Protein AF-A0A915JYE8-F1 (afdb_monomer_lite)

Sequence (73 aa):
VTLLGDPCQLGPCVISQEAEELGYGQILFECLHNMNLQCALLNEQYGMHPEIQSLIPPVTEDLSNNDKWVRDS

Organism: Romanomermis culicivorax (NCBI:txid13658)

Foldseek 3Di:
DDDDDDPVDDFDDDPDPVCVVVVVSDDPVVVCVVVVDDDDDDQDDDPDDVVVVVVDDGPDSPPVPPVVPPPDD

InterPro domains:
  IPR027417 P-loop containing nucleoside triphosphate hydrolase [G3DSA:3.40.50.300] (1-46)
  IPR045055 DNA2/NAM7-like helicase [PTHR10887] (3-55)

Secondary structure (DSSP, 8-state):
------TTS-------HHHHHTTTT--HHHHHHHTT----------SS-HHHHTTSPP--S----GGG-----

Radius of gyration: 14.69 Å; chains: 1; bounding box: 38×22×35 Å

pLDDT: mean 76.76, std 16.6, range [35.03, 93.44]

Structure (mmCIF, N/CA/C/O backbone):
data_AF-A0A915JYE8-F1
#
_entry.id   AF-A0A915JYE8-F1
#
loop_
_atom_site.group_PDB
_atom_site.id
_atom_site.type_symbol
_atom_site.label_atom_id
_atom_site.label_alt_id
_atom_site.label_comp_id
_atom_site.label_asym_id
_atom_site.label_entity_id
_atom_site.label_seq_id
_atom_site.pdbx_PDB_ins_code
_atom_site.Cartn_x
_atom_site.Cartn_y
_atom_site.Cartn_z
_atom_site.occupancy
_atom_site.B_iso_or_equiv
_atom_site.auth_seq_id
_atom_site.auth_comp_id
_atom_site.auth_asym_id
_atom_site.auth_atom_id
_atom_site.pdbx_PDB_model_num
ATOM 1 N N . VAL A 1 1 ? -9.971 4.136 -15.537 1.00 79.50 1 VAL A N 1
ATOM 2 C CA . VAL A 1 1 ? -9.343 4.653 -14.299 1.00 79.50 1 VAL A CA 1
ATOM 3 C C . VAL A 1 1 ? -8.031 3.915 -14.133 1.00 79.50 1 VAL A C 1
ATOM 5 O O . VAL A 1 1 ? -8.035 2.710 -14.345 1.00 79.50 1 VAL A O 1
ATOM 8 N N . THR A 1 2 ? -6.944 4.616 -13.821 1.00 83.38 2 THR A N 1
ATOM 9 C CA . THR A 1 2 ? -5.616 4.019 -13.606 1.00 83.38 2 THR A CA 1
ATOM 10 C C . THR A 1 2 ? -5.163 4.389 -12.202 1.00 83.38 2 THR A C 1
ATOM 12 O O . THR A 1 2 ? -5.212 5.566 -11.850 1.00 83.38 2 THR A O 1
ATOM 15 N N . LEU A 1 3 ? -4.768 3.396 -11.405 1.00 85.62 3 LEU A N 1
ATOM 16 C CA . LEU A 1 3 ? -4.229 3.584 -10.060 1.00 85.62 3 LEU A CA 1
ATOM 17 C C . LEU A 1 3 ? -2.724 3.328 -10.108 1.00 85.62 3 LEU A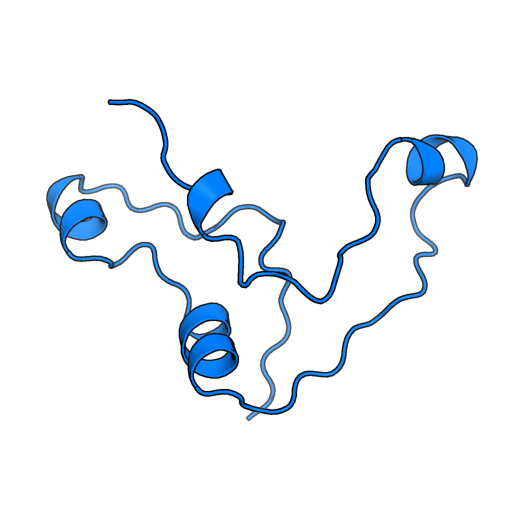 C 1
ATOM 19 O O . LEU A 1 3 ? -2.289 2.329 -10.674 1.00 85.62 3 LEU A O 1
ATOM 23 N N . LEU A 1 4 ? -1.949 4.241 -9.535 1.00 87.88 4 LEU A N 1
ATOM 24 C CA . LEU A 1 4 ? -0.500 4.138 -9.407 1.00 87.88 4 LEU A CA 1
ATOM 25 C C . LEU A 1 4 ? -0.167 4.279 -7.925 1.00 87.88 4 LEU A C 1
ATOM 27 O O . LEU A 1 4 ? -0.682 5.183 -7.268 1.00 87.88 4 LEU A O 1
ATOM 31 N N . GLY A 1 5 ? 0.666 3.389 -7.407 1.00 84.75 5 GLY A N 1
ATOM 32 C CA . GLY A 1 5 ? 1.037 3.368 -6.001 1.00 84.75 5 GLY A CA 1
ATOM 33 C C . GLY A 1 5 ? 2.018 2.243 -5.706 1.00 84.75 5 GLY A C 1
ATOM 34 O O . GLY A 1 5 ? 2.295 1.413 -6.571 1.00 84.75 5 GLY A O 1
ATOM 35 N N . ASP A 1 6 ? 2.529 2.245 -4.483 1.00 83.38 6 ASP A N 1
ATOM 36 C CA . ASP A 1 6 ? 3.468 1.254 -3.971 1.00 83.38 6 ASP A CA 1
ATOM 37 C C . ASP A 1 6 ? 3.000 0.816 -2.572 1.00 83.38 6 ASP A C 1
ATOM 39 O O . ASP A 1 6 ? 3.095 1.611 -1.632 1.00 83.38 6 ASP A O 1
ATOM 43 N N . PRO A 1 7 ? 2.471 -0.412 -2.418 1.00 76.88 7 PRO A N 1
ATOM 44 C CA . PRO A 1 7 ? 2.032 -0.942 -1.125 1.00 76.88 7 PRO A CA 1
ATOM 45 C C . PRO A 1 7 ? 3.154 -1.072 -0.088 1.00 76.88 7 PRO A C 1
ATOM 47 O O . PRO A 1 7 ? 2.881 -1.178 1.102 1.00 76.88 7 PRO A O 1
ATOM 50 N N . CYS A 1 8 ? 4.422 -1.078 -0.509 1.00 78.19 8 CYS A N 1
ATOM 51 C CA . CYS A 1 8 ? 5.558 -1.149 0.406 1.00 78.19 8 CYS A CA 1
ATOM 52 C C . CYS A 1 8 ? 5.941 0.219 0.999 1.00 78.19 8 CYS A C 1
ATOM 54 O O . CYS A 1 8 ? 6.819 0.284 1.862 1.00 78.19 8 CYS A O 1
ATOM 56 N N . GLN A 1 9 ? 5.314 1.310 0.548 1.00 82.25 9 GLN A N 1
ATOM 57 C CA . GLN A 1 9 ? 5.505 2.650 1.105 1.00 82.25 9 GLN A CA 1
ATOM 58 C C . GLN A 1 9 ? 4.513 2.940 2.239 1.00 82.25 9 GLN A C 1
ATOM 60 O O . GLN A 1 9 ? 3.749 2.082 2.672 1.00 82.25 9 GLN A O 1
ATOM 65 N N . LEU A 1 10 ? 4.567 4.158 2.784 1.00 83.88 10 LEU A N 1
ATOM 66 C CA . LEU A 1 10 ? 3.685 4.562 3.874 1.00 83.88 10 LEU A CA 1
ATOM 67 C C . LEU A 1 10 ? 2.219 4.517 3.424 1.00 83.88 10 LEU A C 1
ATOM 69 O O . LEU A 1 10 ? 1.825 5.223 2.494 1.00 83.88 10 LEU A O 1
ATOM 73 N N . GLY A 1 11 ? 1.430 3.711 4.132 1.00 81.75 11 GLY A N 1
ATOM 74 C CA . GLY A 1 11 ? -0.020 3.677 4.004 1.00 81.75 11 GLY A CA 1
ATOM 75 C C . GLY A 1 11 ? -0.698 4.965 4.498 1.00 81.75 11 GLY A C 1
ATOM 76 O O . GLY A 1 11 ? -0.041 5.895 4.985 1.00 81.75 11 GLY A O 1
ATOM 77 N N . PRO A 1 12 ? -2.029 5.047 4.369 1.00 83.62 12 PRO A N 1
ATOM 78 C CA . PRO A 1 12 ? -2.801 6.192 4.821 1.00 83.62 12 PRO A CA 1
ATOM 79 C C . PRO A 1 12 ? -2.684 6.355 6.339 1.00 83.62 12 PRO A C 1
ATOM 81 O O . PRO A 1 12 ? -2.730 5.396 7.102 1.00 83.62 12 PRO A O 1
ATOM 84 N N . CYS A 1 13 ? -2.546 7.601 6.789 1.00 86.75 13 CYS A N 1
ATOM 85 C CA . CYS A 1 13 ? -2.523 7.908 8.214 1.00 86.75 13 CYS A CA 1
ATOM 86 C C . CYS A 1 13 ? -3.959 7.979 8.746 1.00 86.75 13 CYS A C 1
ATOM 88 O O . CYS A 1 13 ? -4.670 8.955 8.486 1.00 86.75 13 CYS A O 1
ATOM 90 N N . VAL A 1 14 ? -4.384 6.959 9.490 1.00 86.44 14 VAL A N 1
ATOM 91 C CA . VAL A 1 14 ? -5.680 6.944 10.175 1.00 86.44 14 VAL A CA 1
ATOM 92 C C . VAL A 1 14 ? -5.499 7.472 11.597 1.00 86.44 14 VAL A C 1
ATOM 94 O O . VAL A 1 14 ? -4.819 6.882 12.427 1.00 86.44 14 VAL A O 1
ATOM 97 N N . ILE A 1 15 ? -6.093 8.635 11.874 1.00 89.81 15 ILE A N 1
ATOM 98 C CA . ILE A 1 15 ? -5.940 9.327 13.167 1.00 89.81 15 ILE A CA 1
ATOM 99 C C . ILE A 1 15 ? -6.787 8.661 14.263 1.00 89.81 15 ILE A C 1
ATOM 101 O O . ILE A 1 15 ? -6.423 8.685 15.43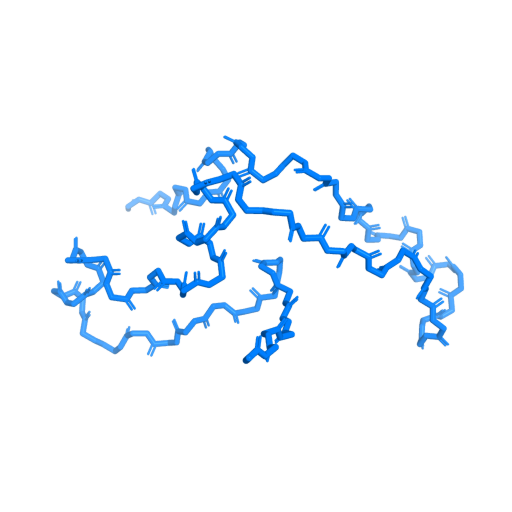6 1.00 89.81 15 ILE A O 1
ATOM 105 N N . SER A 1 16 ? -7.937 8.097 13.890 1.00 91.81 16 SER A N 1
ATOM 106 C CA . SER A 1 16 ? -8.843 7.430 14.824 1.00 91.81 16 SER A CA 1
ATOM 107 C C . SER A 1 16 ? -8.478 5.957 14.953 1.00 91.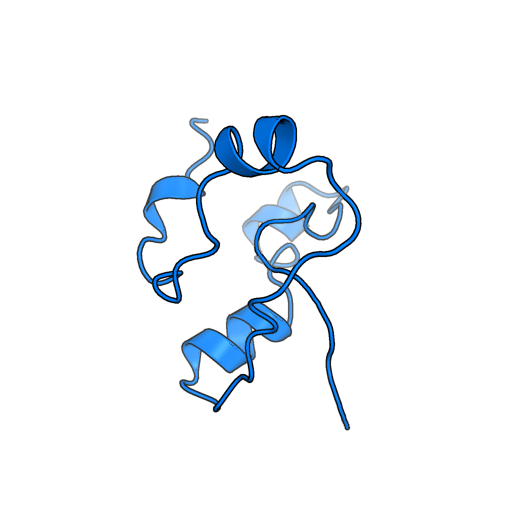81 16 SER A C 1
ATOM 109 O O . SER A 1 16 ? -8.550 5.220 13.973 1.00 91.81 16 SER A O 1
ATOM 111 N N . GLN A 1 17 ? -8.165 5.521 16.169 1.00 90.31 17 GLN A N 1
ATOM 112 C CA . GLN A 1 17 ? -7.885 4.115 16.455 1.00 90.31 17 GLN A CA 1
ATOM 113 C C . GLN A 1 17 ? -9.084 3.210 16.128 1.00 90.31 17 GLN A C 1
ATOM 115 O O . GLN A 1 17 ? -8.907 2.152 15.540 1.00 90.31 17 GLN A O 1
ATOM 120 N N . GLU A 1 18 ? -10.310 3.669 16.403 1.00 93.44 18 GLU A N 1
ATOM 121 C CA . GLU A 1 18 ? -11.533 2.940 16.040 1.00 93.44 18 GLU A CA 1
ATOM 122 C C . GLU A 1 18 ? -11.660 2.770 14.518 1.00 93.44 18 GLU A C 1
ATOM 124 O O . GLU A 1 18 ? -12.041 1.710 14.034 1.00 93.44 18 GLU A O 1
ATOM 129 N N . ALA A 1 19 ? -11.308 3.796 13.737 1.00 88.62 19 ALA A N 1
ATOM 130 C CA . ALA A 1 19 ? -11.362 3.699 12.280 1.00 88.62 19 ALA A CA 1
ATOM 131 C C . ALA A 1 19 ? -10.294 2.737 11.733 1.00 88.62 19 ALA A C 1
ATOM 133 O O . ALA A 1 19 ? -10.561 2.014 10.773 1.00 88.62 19 ALA A O 1
ATOM 134 N N . GLU A 1 20 ? -9.113 2.700 12.353 1.00 89.19 20 GLU A N 1
ATOM 135 C CA . GLU A 1 20 ? -8.053 1.747 12.010 1.00 89.19 20 GLU A CA 1
ATOM 136 C C . GLU A 1 20 ? -8.507 0.305 12.273 1.00 89.19 20 GLU A C 1
ATOM 138 O O . GLU A 1 20 ? -8.406 -0.543 11.388 1.00 89.19 20 GLU A O 1
ATOM 143 N N . GLU A 1 21 ? -9.111 0.045 13.437 1.00 89.19 21 GLU A N 1
ATOM 144 C CA . GLU A 1 21 ? -9.681 -1.263 13.797 1.00 89.19 21 GLU A CA 1
ATOM 145 C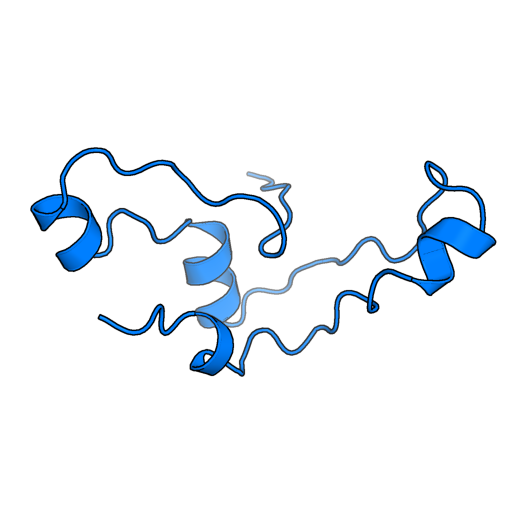 C . GLU A 1 21 ? -10.814 -1.694 12.850 1.00 89.19 21 GLU A C 1
ATOM 147 O O . GLU A 1 21 ? -10.985 -2.881 12.573 1.00 89.19 21 GLU A O 1
ATOM 152 N N . LEU A 1 22 ? -11.561 -0.732 12.300 1.00 90.50 22 LEU A N 1
ATOM 153 C CA . LEU A 1 22 ? -12.588 -0.962 11.279 1.00 90.50 22 LEU A CA 1
ATOM 154 C C . LEU A 1 22 ? -12.023 -1.106 9.853 1.00 90.50 22 LEU A C 1
ATOM 156 O O . LEU A 1 22 ? -12.798 -1.243 8.905 1.00 90.50 22 LEU A O 1
ATOM 160 N N . GLY A 1 23 ? -10.699 -1.081 9.678 1.00 84.38 23 GLY A N 1
ATOM 161 C CA . GLY A 1 23 ? -10.035 -1.322 8.397 1.00 84.38 23 GLY A CA 1
ATOM 162 C C . GLY A 1 23 ? -9.957 -0.108 7.470 1.00 84.38 23 GLY A C 1
ATOM 163 O O . GLY A 1 23 ? -9.686 -0.271 6.282 1.00 84.38 23 GLY A O 1
ATOM 164 N N . TYR A 1 24 ? -10.152 1.116 7.975 1.00 84.75 24 TYR A N 1
ATOM 165 C CA . TYR A 1 24 ? -10.019 2.337 7.162 1.00 84.75 24 TYR A CA 1
ATOM 166 C C . TYR A 1 24 ? -8.571 2.611 6.720 1.00 84.75 24 TYR A C 1
ATOM 168 O O . TYR A 1 24 ? -8.353 3.446 5.841 1.00 84.75 24 TYR A O 1
ATOM 176 N N . GLY A 1 25 ? -7.596 1.910 7.305 1.00 83.81 25 GLY A N 1
ATOM 177 C CA . GLY A 1 25 ? -6.199 1.930 6.875 1.00 83.81 25 GLY A CA 1
ATOM 178 C C . GLY A 1 25 ? -5.947 1.169 5.569 1.00 83.81 25 GLY A C 1
ATOM 179 O O . GLY A 1 25 ? -4.925 1.391 4.922 1.00 83.81 25 GLY A O 1
ATOM 180 N N . GLN A 1 26 ? -6.882 0.314 5.137 1.00 83.88 26 GLN A N 1
ATOM 181 C CA . GLN A 1 26 ? -6.717 -0.484 3.926 1.00 83.88 26 GLN A CA 1
ATOM 182 C C . GLN A 1 26 ? -6.879 0.374 2.667 1.00 83.88 26 GLN A C 1
ATOM 184 O O . GLN A 1 26 ? -7.902 1.036 2.461 1.00 83.88 26 GLN A O 1
ATOM 189 N N . ILE A 1 27 ? -5.888 0.334 1.775 1.00 83.88 27 ILE A N 1
ATOM 190 C CA . ILE A 1 27 ? -5.960 1.078 0.514 1.00 83.88 27 ILE A CA 1
ATOM 191 C C . ILE A 1 27 ? -6.683 0.279 -0.565 1.00 83.88 27 ILE A C 1
ATOM 193 O O . ILE A 1 27 ? -6.545 -0.935 -0.689 1.00 83.88 27 ILE A O 1
ATOM 197 N N . LEU A 1 28 ? -7.392 0.988 -1.447 1.00 84.56 28 LEU A N 1
ATOM 198 C CA . LEU A 1 28 ? -8.085 0.378 -2.587 1.00 84.56 28 LEU A CA 1
ATOM 199 C C . LEU A 1 28 ? -7.154 -0.499 -3.443 1.00 84.56 28 LEU A C 1
ATOM 201 O O . LEU A 1 28 ? -7.595 -1.503 -3.992 1.00 84.56 28 LEU A O 1
ATOM 205 N N . PHE A 1 29 ? -5.874 -0.134 -3.553 1.00 83.44 29 PHE A N 1
ATOM 206 C CA . PHE A 1 29 ? -4.892 -0.920 -4.297 1.00 83.44 29 PHE A CA 1
ATOM 207 C C . PHE A 1 29 ? -4.723 -2.333 -3.715 1.00 83.44 29 PHE A C 1
ATOM 209 O O . PHE A 1 29 ? -4.743 -3.300 -4.472 1.00 83.44 29 PHE A O 1
ATOM 216 N N . GLU A 1 30 ? -4.642 -2.464 -2.388 1.00 80.75 30 GLU A N 1
ATOM 217 C CA . GLU A 1 30 ? -4.577 -3.755 -1.689 1.00 80.75 30 GLU A CA 1
ATOM 218 C C . GLU A 1 30 ? -5.869 -4.548 -1.885 1.00 80.75 30 GLU A C 1
ATOM 220 O O . GLU A 1 30 ? -5.820 -5.733 -2.205 1.00 80.75 30 GLU A O 1
ATOM 225 N N . CYS A 1 31 ? -7.031 -3.891 -1.785 1.00 83.94 31 CYS A N 1
ATOM 226 C CA . CYS A 1 31 ? -8.318 -4.540 -2.042 1.00 83.94 31 CYS A CA 1
ATOM 227 C C . CYS A 1 31 ? -8.379 -5.140 -3.453 1.00 83.94 31 CYS A C 1
ATOM 229 O O . CYS A 1 31 ? -8.803 -6.280 -3.625 1.00 83.94 31 CYS A O 1
ATOM 231 N N . LEU A 1 32 ? -7.946 -4.389 -4.469 1.00 84.25 32 LEU A N 1
ATOM 232 C CA . LEU A 1 32 ? -7.963 -4.846 -5.859 1.00 84.25 32 LEU A CA 1
ATOM 233 C C . LEU A 1 32 ? -6.917 -5.934 -6.123 1.00 84.25 32 LEU A C 1
ATOM 235 O O . LEU A 1 32 ? -7.196 -6.877 -6.863 1.00 84.25 32 LEU A O 1
ATOM 239 N N . HIS A 1 33 ? -5.742 -5.837 -5.500 1.00 80.44 33 HIS A N 1
ATOM 240 C CA . HIS A 1 33 ? -4.728 -6.885 -5.568 1.00 80.44 33 HIS A CA 1
ATOM 241 C C . HIS A 1 33 ? -5.247 -8.202 -4.968 1.00 80.44 33 HIS A C 1
ATOM 243 O O . HIS A 1 33 ? -5.161 -9.247 -5.612 1.00 80.44 33 HIS A O 1
ATOM 249 N N . ASN A 1 34 ? -5.904 -8.139 -3.805 1.00 82.81 34 ASN A N 1
ATOM 250 C CA . ASN A 1 34 ? -6.538 -9.289 -3.148 1.00 82.81 34 ASN A CA 1
ATOM 251 C C . ASN A 1 34 ? -7.705 -9.882 -3.955 1.00 82.81 34 ASN A C 1
ATOM 253 O O . ASN A 1 34 ? -8.029 -11.055 -3.807 1.00 82.81 34 ASN A O 1
ATOM 257 N N . MET A 1 35 ? -8.327 -9.091 -4.833 1.00 86.38 35 MET A N 1
ATOM 258 C CA . MET A 1 35 ? -9.325 -9.558 -5.804 1.00 86.38 35 MET A CA 1
ATOM 259 C C . MET A 1 35 ? -8.695 -10.176 -7.068 1.00 86.38 35 MET A C 1
ATOM 261 O O . MET A 1 35 ? -9.403 -10.428 -8.043 1.00 86.38 35 MET A O 1
ATOM 265 N N . ASN A 1 36 ? -7.376 -10.408 -7.076 1.00 81.62 36 ASN A N 1
ATOM 266 C CA . ASN A 1 36 ? -6.605 -10.953 -8.195 1.00 81.62 36 ASN A CA 1
ATOM 267 C C . ASN A 1 36 ? -6.716 -10.126 -9.490 1.00 81.62 36 ASN A C 1
ATOM 269 O O . ASN A 1 36 ? -6.593 -10.669 -10.595 1.00 81.62 36 ASN A O 1
ATOM 273 N N . LEU A 1 37 ? -6.928 -8.807 -9.383 1.00 84.06 37 LEU A N 1
ATOM 274 C CA . LEU A 1 37 ? -6.814 -7.938 -10.550 1.00 84.06 37 LEU A CA 1
ATOM 275 C C . LEU A 1 37 ? -5.358 -7.891 -11.019 1.00 84.06 37 LEU A C 1
ATOM 277 O O . LEU A 1 37 ? -4.422 -7.824 -10.225 1.00 84.06 37 LEU A O 1
ATOM 281 N N . GLN A 1 38 ? -5.180 -7.894 -12.338 1.00 79.56 38 GLN A N 1
ATOM 282 C CA . GLN A 1 38 ? -3.865 -7.787 -12.958 1.00 79.56 38 GLN A CA 1
ATOM 283 C C . GLN A 1 38 ? -3.250 -6.419 -12.633 1.00 79.56 38 GLN A C 1
ATOM 285 O O . GLN A 1 38 ? -3.814 -5.383 -12.998 1.00 79.56 38 GLN A O 1
ATOM 290 N N . CYS A 1 39 ? -2.094 -6.416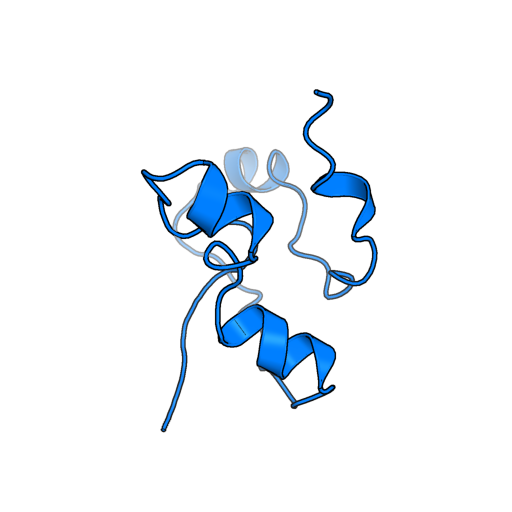 -11.970 1.00 81.25 39 CYS A N 1
ATOM 291 C CA . CYS A 1 39 ? -1.270 -5.229 -11.769 1.00 81.25 39 CYS A CA 1
ATOM 292 C C . CYS A 1 39 ? -0.013 -5.314 -12.643 1.00 81.25 39 CYS A C 1
ATOM 294 O O . CYS A 1 39 ? 0.466 -6.398 -12.966 1.00 81.25 39 CYS A O 1
ATOM 296 N N . ALA A 1 40 ? 0.513 -4.160 -13.045 1.00 85.75 40 ALA A N 1
ATOM 297 C CA . ALA A 1 40 ? 1.814 -4.072 -13.693 1.00 85.75 40 ALA A CA 1
ATOM 298 C C . ALA A 1 40 ? 2.813 -3.499 -12.685 1.00 85.75 40 ALA A C 1
ATOM 300 O O . ALA A 1 40 ? 2.595 -2.402 -12.168 1.00 85.75 40 ALA A O 1
ATOM 301 N N . LEU A 1 41 ? 3.890 -4.235 -12.414 1.00 85.62 41 LEU A N 1
ATOM 302 C CA . LEU A 1 41 ? 4.985 -3.782 -11.561 1.00 85.62 41 LEU A CA 1
ATOM 303 C C . LEU A 1 41 ? 6.056 -3.085 -12.409 1.00 85.62 41 LEU A C 1
ATOM 305 O O . LEU A 1 41 ? 6.486 -3.610 -13.436 1.00 85.62 41 LEU A O 1
ATOM 309 N N . LEU A 1 42 ? 6.507 -1.912 -11.964 1.00 86.00 42 LEU A N 1
ATOM 310 C CA . LEU A 1 42 ? 7.691 -1.254 -12.514 1.00 86.00 42 LEU A CA 1
ATOM 311 C C . LEU A 1 42 ? 8.919 -1.769 -11.756 1.00 86.00 42 LEU A C 1
ATOM 313 O O . LEU A 1 42 ? 9.071 -1.503 -10.569 1.00 86.00 42 LEU A O 1
ATOM 317 N N . ASN A 1 43 ? 9.769 -2.533 -12.436 1.00 83.56 43 ASN A N 1
ATOM 318 C CA . ASN A 1 43 ? 10.896 -3.257 -11.839 1.00 83.56 43 ASN A CA 1
ATOM 319 C C . ASN A 1 43 ? 12.252 -2.538 -11.968 1.00 83.56 43 ASN A C 1
ATOM 321 O O . ASN A 1 43 ? 13.202 -2.902 -11.279 1.00 83.56 43 ASN A O 1
ATOM 325 N N . GLU A 1 44 ? 12.346 -1.518 -12.820 1.00 84.94 44 GLU A N 1
ATOM 326 C CA . GLU A 1 44 ? 13.561 -0.726 -13.017 1.00 84.94 44 GLU A CA 1
ATOM 327 C C . GLU A 1 44 ? 13.513 0.563 -12.185 1.00 84.94 44 GLU A C 1
ATOM 329 O O . GLU A 1 44 ? 12.580 1.362 -12.308 1.00 84.94 44 GLU A O 1
ATOM 334 N N . GLN A 1 45 ? 14.539 0.793 -11.358 1.00 83.19 45 GLN A N 1
ATOM 335 C CA . GLN A 1 45 ? 14.693 2.016 -10.565 1.00 83.19 45 GLN A CA 1
ATOM 336 C C . GLN A 1 45 ? 15.938 2.787 -11.018 1.00 83.19 45 GLN A C 1
ATOM 338 O O . GLN A 1 45 ? 17.014 2.213 -11.160 1.00 83.19 45 GLN A O 1
ATOM 343 N N . TYR A 1 46 ? 15.807 4.101 -11.200 1.00 88.00 46 TYR A N 1
ATOM 344 C CA . TYR A 1 46 ? 16.905 4.971 -11.651 1.00 88.00 46 TYR A CA 1
ATOM 345 C C . TYR A 1 46 ? 17.286 6.04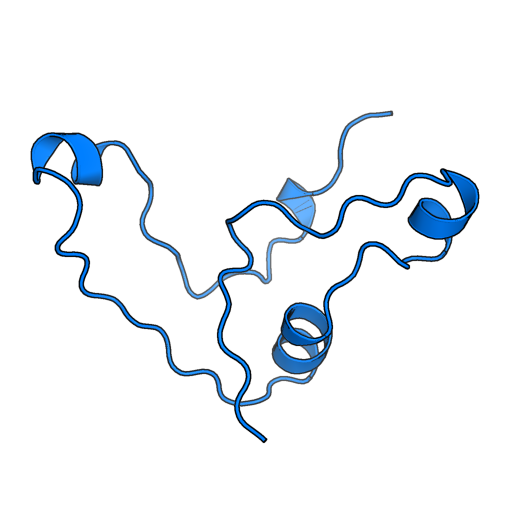9 -10.624 1.00 88.00 46 TYR A C 1
ATOM 347 O O . TYR A 1 46 ? 18.133 6.894 -10.904 1.00 88.00 46 TYR A O 1
ATOM 355 N N . GLY A 1 47 ? 16.635 6.065 -9.456 1.00 87.62 47 GLY A N 1
ATOM 356 C CA . GLY A 1 47 ? 16.784 7.132 -8.463 1.00 87.62 47 GLY A CA 1
ATOM 357 C C . GLY A 1 47 ? 17.939 6.917 -7.486 1.00 87.62 47 GLY A C 1
ATOM 358 O O . GLY A 1 47 ? 18.559 7.881 -7.043 1.00 87.62 47 GLY A O 1
ATOM 359 N N . MET A 1 48 ? 18.242 5.664 -7.147 1.00 88.56 48 MET A N 1
ATOM 360 C CA . MET A 1 48 ? 19.281 5.307 -6.181 1.00 88.56 48 MET A CA 1
ATOM 361 C C . MET A 1 48 ? 20.557 4.825 -6.861 1.00 88.56 48 MET A C 1
ATOM 363 O O . MET A 1 48 ? 20.511 4.104 -7.859 1.00 88.56 48 MET A O 1
ATOM 367 N N . HIS A 1 49 ? 21.699 5.158 -6.252 1.00 91.38 49 HIS A N 1
ATOM 368 C CA . HIS A 1 49 ? 22.982 4.539 -6.576 1.00 91.38 49 HIS A CA 1
ATOM 369 C C . HIS A 1 49 ? 22.889 3.008 -6.382 1.00 91.38 49 HIS A C 1
ATOM 371 O O . HIS A 1 49 ? 22.276 2.586 -5.395 1.00 91.38 49 HIS A O 1
ATOM 377 N N . PRO A 1 50 ? 23.503 2.172 -7.245 1.00 87.75 50 PRO A N 1
ATOM 378 C CA . PRO A 1 50 ? 23.353 0.710 -7.192 1.00 87.75 50 PRO A CA 1
ATOM 379 C C . PRO A 1 50 ? 23.680 0.089 -5.829 1.00 87.75 50 PRO A C 1
ATOM 381 O O . PRO A 1 50 ? 23.033 -0.860 -5.394 1.00 87.75 50 PRO A O 1
ATOM 384 N N . GLU A 1 51 ? 24.649 0.662 -5.114 1.00 90.50 51 GLU A N 1
ATOM 385 C CA . GLU A 1 51 ? 25.006 0.214 -3.764 1.00 90.50 51 GLU A CA 1
ATOM 386 C C . GLU A 1 51 ? 23.878 0.454 -2.751 1.00 90.50 51 GLU A C 1
ATOM 388 O O . GLU A 1 51 ? 23.603 -0.421 -1.938 1.00 90.50 51 GLU A O 1
ATOM 393 N N . ILE A 1 52 ? 23.170 1.585 -2.834 1.00 87.75 52 ILE A N 1
ATOM 394 C CA . ILE A 1 52 ? 22.018 1.880 -1.966 1.00 87.75 52 ILE A CA 1
ATOM 395 C C . ILE A 1 52 ? 20.846 0.969 -2.334 1.00 87.75 52 ILE A C 1
ATOM 397 O O . ILE A 1 52 ? 20.200 0.413 -1.450 1.00 87.75 52 ILE A O 1
ATOM 401 N N . GLN A 1 53 ? 20.609 0.769 -3.634 1.00 86.44 53 GLN A N 1
ATOM 402 C CA . GLN A 1 53 ? 19.570 -0.139 -4.116 1.00 86.44 53 GLN A CA 1
ATOM 403 C C . GLN A 1 53 ? 19.766 -1.559 -3.570 1.00 86.44 53 GLN A C 1
ATOM 405 O O . GLN A 1 53 ? 18.793 -2.186 -3.171 1.00 86.44 53 GLN A O 1
ATOM 410 N N . SER A 1 54 ? 21.009 -2.048 -3.496 1.00 84.44 54 SER A N 1
ATOM 411 C CA . SER A 1 54 ? 21.305 -3.389 -2.972 1.00 84.44 54 SER A CA 1
ATOM 412 C C . SER A 1 54 ? 20.942 -3.596 -1.495 1.00 84.44 54 SER A C 1
ATOM 414 O O . SER A 1 54 ? 20.818 -4.739 -1.057 1.00 84.44 54 SER A O 1
ATOM 416 N N . LEU A 1 55 ? 20.747 -2.515 -0.729 1.00 88.00 55 LEU A N 1
ATOM 417 C CA . LEU A 1 55 ? 20.336 -2.576 0.677 1.00 88.00 55 LEU A CA 1
ATOM 418 C C . LEU A 1 55 ? 18.821 -2.735 0.848 1.00 88.00 55 LEU A C 1
ATOM 420 O O . LEU A 1 55 ? 18.367 -3.102 1.932 1.00 88.00 55 LEU A O 1
ATOM 424 N N . ILE A 1 56 ? 18.036 -2.440 -0.191 1.00 80.94 56 ILE A N 1
ATOM 425 C CA . ILE A 1 56 ? 16.577 -2.511 -0.157 1.00 80.94 56 ILE A CA 1
ATOM 426 C C . ILE A 1 56 ? 16.157 -3.833 -0.807 1.00 80.94 56 ILE A C 1
ATOM 428 O O . ILE A 1 56 ? 16.575 -4.119 -1.931 1.00 80.94 56 ILE A O 1
ATOM 432 N N . PRO A 1 57 ? 15.352 -4.668 -0.127 1.00 75.00 57 PRO A N 1
ATOM 433 C CA . PRO A 1 57 ? 14.885 -5.911 -0.719 1.00 75.00 57 PRO A CA 1
ATOM 434 C C . PRO A 1 57 ? 14.055 -5.613 -1.977 1.00 75.00 57 PRO A C 1
ATOM 436 O O . PRO A 1 57 ? 13.310 -4.630 -1.996 1.00 75.00 57 PRO A O 1
ATOM 439 N N . PRO A 1 58 ? 14.149 -6.451 -3.023 1.00 67.81 58 PRO A N 1
ATOM 440 C CA . PRO A 1 58 ? 13.295 -6.297 -4.188 1.00 67.81 58 PRO A CA 1
ATOM 441 C C . PRO A 1 58 ? 11.829 -6.403 -3.759 1.00 67.81 58 PRO A C 1
ATOM 443 O O . PRO A 1 58 ? 11.477 -7.259 -2.942 1.00 67.81 58 PRO A O 1
ATOM 446 N N . VAL A 1 59 ? 10.980 -5.537 -4.318 1.00 67.31 59 VAL A N 1
ATOM 447 C CA . VAL A 1 59 ? 9.526 -5.662 -4.187 1.00 67.31 59 VAL A CA 1
ATOM 448 C C . VAL A 1 59 ? 9.152 -6.984 -4.850 1.00 67.31 59 VAL A C 1
ATOM 450 O O . VAL A 1 59 ? 9.227 -7.126 -6.069 1.00 67.31 59 VAL A O 1
ATOM 453 N N . THR A 1 60 ? 8.865 -7.993 -4.034 1.00 58.06 60 THR A N 1
ATOM 454 C CA . THR A 1 60 ? 8.421 -9.300 -4.517 1.00 58.06 60 THR A CA 1
ATOM 455 C C . THR A 1 60 ? 6.919 -9.221 -4.755 1.00 58.06 60 THR A C 1
ATOM 457 O O . THR A 1 60 ? 6.204 -8.579 -3.991 1.00 58.06 60 THR A O 1
ATOM 460 N N . GLU A 1 61 ? 6.434 -9.861 -5.821 1.00 53.59 61 GLU A N 1
ATOM 461 C CA . GLU A 1 61 ? 4.996 -9.948 -6.140 1.00 53.59 61 GLU A CA 1
ATOM 462 C C . GLU A 1 61 ? 4.180 -10.646 -5.035 1.00 53.59 61 GLU A C 1
ATOM 464 O O . GLU A 1 61 ? 2.952 -10.624 -5.056 1.00 53.59 61 GLU A O 1
ATOM 469 N N . ASP A 1 62 ? 4.857 -11.252 -4.058 1.00 52.19 62 ASP A N 1
ATOM 470 C CA . ASP A 1 62 ? 4.250 -11.896 -2.908 1.00 52.19 62 ASP A CA 1
ATOM 471 C C . ASP A 1 62 ? 3.975 -10.889 -1.777 1.00 52.19 62 ASP A C 1
ATOM 473 O O . ASP A 1 62 ? 4.673 -10.821 -0.763 1.00 52.19 62 ASP A O 1
ATOM 477 N N . LEU A 1 63 ? 2.907 -10.111 -1.958 1.00 51.75 63 LEU A N 1
ATOM 478 C CA . LEU A 1 63 ? 2.217 -9.408 -0.872 1.00 51.75 63 LEU A CA 1
ATOM 479 C C . LEU A 1 63 ? 1.237 -10.336 -0.121 1.00 51.75 63 LEU A C 1
ATOM 481 O O . LEU A 1 63 ? 0.508 -9.870 0.750 1.00 51.75 63 LEU A O 1
ATOM 485 N N . SER A 1 64 ? 1.198 -11.642 -0.434 1.00 46.34 64 SER A N 1
ATOM 486 C CA . SER A 1 64 ? 0.282 -12.600 0.204 1.00 46.34 64 SER A CA 1
ATOM 487 C C . SER A 1 64 ? 0.700 -12.959 1.631 1.00 46.34 64 SER A C 1
ATOM 489 O O . SER A 1 64 ? -0.111 -13.465 2.411 1.00 46.34 64 SER A O 1
ATOM 491 N N . ASN A 1 65 ? 1.938 -12.633 2.014 1.00 41.94 65 ASN A N 1
ATOM 492 C CA . ASN A 1 65 ? 2.408 -12.790 3.379 1.00 41.94 65 ASN A CA 1
ATOM 493 C C . ASN A 1 65 ? 1.971 -11.602 4.258 1.00 41.94 65 ASN A C 1
ATOM 495 O O . ASN A 1 65 ? 2.755 -10.713 4.602 1.00 41.94 65 ASN A O 1
ATOM 499 N N . ASN A 1 66 ? 0.689 -11.611 4.623 1.00 44.62 66 ASN A N 1
ATOM 500 C CA . ASN A 1 66 ? 0.056 -10.653 5.535 1.00 44.62 66 ASN A CA 1
ATOM 501 C C . ASN A 1 66 ? 0.681 -10.642 6.952 1.00 44.62 66 ASN A C 1
ATOM 503 O O . ASN A 1 66 ? 0.396 -9.744 7.741 1.00 44.62 66 ASN A O 1
ATOM 507 N N . ASP A 1 67 ? 1.572 -11.589 7.270 1.00 40.31 67 ASP A N 1
ATOM 508 C CA . ASP A 1 67 ? 2.247 -11.695 8.572 1.00 40.31 67 ASP A CA 1
ATOM 509 C C . ASP A 1 67 ? 3.266 -10.573 8.846 1.00 40.31 67 ASP A C 1
ATOM 511 O O . ASP A 1 67 ? 3.756 -10.448 9.966 1.00 40.31 67 ASP A O 1
ATOM 515 N N . LYS A 1 68 ? 3.590 -9.716 7.866 1.00 41.69 68 LYS A N 1
ATOM 516 C CA . LYS A 1 68 ? 4.470 -8.553 8.096 1.00 41.69 68 LYS A CA 1
ATOM 517 C C . LYS A 1 68 ? 3.764 -7.319 8.665 1.00 41.69 68 LYS A C 1
ATOM 519 O O . LYS A 1 68 ? 4.454 -6.393 9.089 1.00 41.69 68 LYS A O 1
ATOM 524 N N . TRP A 1 69 ? 2.430 -7.297 8.683 1.00 40.75 69 TRP A N 1
ATOM 525 C CA . TRP A 1 69 ? 1.640 -6.129 9.100 1.00 40.75 69 TRP A CA 1
ATOM 526 C C . TRP A 1 69 ? 0.964 -6.288 10.465 1.00 40.75 69 TRP A C 1
ATOM 528 O O . TRP A 1 69 ? 0.257 -5.384 10.908 1.00 40.75 69 TRP A O 1
ATOM 538 N N . VAL A 1 70 ? 1.231 -7.386 11.178 1.00 38.72 70 VAL A N 1
ATOM 539 C CA . VAL A 1 70 ? 0.896 -7.494 12.601 1.00 38.72 70 VAL A CA 1
ATOM 540 C C . VAL A 1 70 ? 1.889 -6.625 13.372 1.00 38.72 70 VAL A C 1
ATOM 542 O O . VAL A 1 70 ? 2.978 -7.059 13.740 1.00 38.72 70 VAL A O 1
ATOM 545 N N . ARG A 1 71 ? 1.544 -5.349 13.568 1.00 40.25 71 ARG A N 1
ATOM 546 C CA . ARG A 1 71 ? 2.169 -4.545 14.619 1.00 40.25 71 ARG A CA 1
ATOM 547 C C . ARG A 1 71 ? 1.750 -5.170 15.945 1.00 40.25 71 ARG A C 1
ATOM 549 O O . ARG A 1 71 ? 0.574 -5.109 16.294 1.00 40.25 71 ARG A O 1
ATOM 556 N N . ASP A 1 72 ? 2.704 -5.803 16.626 1.00 35.03 72 ASP A N 1
ATOM 557 C CA . ASP A 1 72 ? 2.538 -6.271 18.001 1.00 35.03 72 ASP A CA 1
ATOM 558 C C . ASP A 1 72 ? 1.882 -5.165 18.846 1.00 35.03 72 ASP A C 1
ATOM 560 O O . ASP A 1 72 ? 2.298 -4.002 18.798 1.00 35.03 72 ASP A O 1
ATOM 564 N N . SER A 1 73 ? 0.805 -5.550 19.537 1.00 36.62 73 SER A N 1
ATOM 565 C CA . SER A 1 73 ? 0.018 -4.713 20.453 1.00 36.62 73 SER A CA 1
ATOM 566 C C . SER A 1 73 ? 0.805 -4.283 21.688 1.00 36.62 73 SER A C 1
ATOM 568 O O . SER A 1 73 ? 1.664 -5.068 22.149 1.00 36.62 73 SER A O 1
#